Protein AF-A0A9W9ZC26-F1 (afdb_monomer_lite)

pLDDT: mean 75.18, std 16.67, range [36.97, 91.25]

Organism: NCBI:txid174260

Radius of gyration: 17.82 Å; chains: 1; bounding box: 32×26×67 Å

Secondary structure (DSSP, 8-state):
-HHHHHHHHS---SHHHHHHHHHHHHHTT--HHHHHHHHHHHTTTS-HHHHHHHHHHHHHHHHHTTTTTTT-EEEETTTTEEEETTS-BTTS-TTSTTS--------

Structure (mmCIF, N/CA/C/O backbone):
data_AF-A0A9W9ZC26-F1
#
_entry.id   AF-A0A9W9ZC26-F1
#
loop_
_atom_site.group_PDB
_atom_site.id
_atom_site.type_symbol
_atom_site.label_atom_id
_atom_site.label_alt_id
_atom_site.label_comp_id
_atom_site.label_asym_id
_atom_site.label_entity_id
_atom_site.label_seq_id
_atom_site.pdbx_PDB_ins_code
_atom_site.Cartn_x
_atom_site.Cartn_y
_atom_site.Cartn_z
_atom_site.occupancy
_atom_site.B_iso_or_equiv
_atom_site.auth_seq_id
_atom_site.auth_comp_id
_atom_site.auth_asym_id
_atom_site.auth_atom_id
_atom_site.pdbx_PDB_model_num
ATOM 1 N N . MET A 1 1 ? -14.378 14.178 -3.853 1.00 44.00 1 MET A N 1
ATOM 2 C CA . MET A 1 1 ? -14.787 12.807 -4.236 1.00 44.00 1 MET A CA 1
ATOM 3 C C . MET A 1 1 ? -14.163 12.474 -5.586 1.00 44.00 1 MET A C 1
ATOM 5 O O . MET A 1 1 ? -13.442 11.491 -5.645 1.00 44.00 1 MET A O 1
ATOM 9 N N . GLU A 1 2 ? -14.293 13.348 -6.594 1.00 47.47 2 GLU A N 1
ATOM 10 C CA . GLU A 1 2 ? -13.517 13.345 -7.855 1.00 47.47 2 GLU A CA 1
ATOM 11 C C . GLU A 1 2 ? -12.013 13.060 -7.706 1.00 47.47 2 GLU A C 1
ATOM 13 O O . GLU A 1 2 ? -11.483 12.203 -8.410 1.00 47.47 2 GLU A O 1
ATOM 18 N N . ASP A 1 3 ? -11.325 13.711 -6.762 1.00 50.84 3 ASP A N 1
ATOM 19 C CA . ASP A 1 3 ? -9.868 13.551 -6.599 1.00 50.84 3 ASP A CA 1
ATOM 20 C C . ASP A 1 3 ? -9.454 12.127 -6.201 1.00 50.84 3 ASP A C 1
ATOM 22 O O . ASP A 1 3 ? -8.378 11.656 -6.570 1.00 50.84 3 ASP A O 1
ATOM 26 N N . MET A 1 4 ? -10.326 11.411 -5.482 1.00 50.75 4 MET A N 1
ATOM 27 C CA . MET A 1 4 ? -10.096 10.013 -5.121 1.00 50.75 4 MET A CA 1
ATOM 28 C C . MET A 1 4 ? -10.234 9.103 -6.334 1.00 50.75 4 MET A C 1
ATOM 30 O O . MET A 1 4 ? -9.339 8.308 -6.598 1.00 50.75 4 MET A O 1
ATOM 34 N N . TRP A 1 5 ? -11.308 9.254 -7.111 1.00 45.59 5 TRP A N 1
ATOM 35 C CA . TRP A 1 5 ? -11.507 8.488 -8.344 1.00 45.59 5 TRP A CA 1
ATOM 36 C C . TRP A 1 5 ? -10.350 8.689 -9.338 1.00 45.59 5 TRP A C 1
ATOM 38 O O . TRP A 1 5 ? -9.899 7.738 -9.976 1.00 45.59 5 TRP A O 1
ATOM 48 N N . MET A 1 6 ? -9.798 9.904 -9.401 1.00 46.31 6 MET A N 1
ATOM 49 C CA . MET A 1 6 ? -8.654 10.254 -10.251 1.00 46.31 6 MET A CA 1
ATOM 50 C C . MET A 1 6 ? -7.330 9.591 -9.831 1.00 46.31 6 MET A C 1
ATOM 52 O O . MET A 1 6 ? -6.521 9.259 -10.702 1.00 46.31 6 MET A O 1
ATOM 56 N N . LEU A 1 7 ? -7.108 9.367 -8.530 1.00 50.03 7 LEU A N 1
ATOM 57 C CA . LEU A 1 7 ? -5.947 8.626 -8.012 1.00 50.03 7 LEU A CA 1
ATOM 58 C C . LEU A 1 7 ? -5.983 7.141 -8.403 1.00 50.03 7 LEU A C 1
ATOM 60 O O . LEU A 1 7 ? -4.928 6.546 -8.599 1.00 50.03 7 LEU A O 1
ATOM 64 N N . PHE A 1 8 ? -7.178 6.556 -8.542 1.00 49.94 8 PHE A N 1
ATOM 65 C CA . PHE A 1 8 ? -7.354 5.129 -8.842 1.00 49.94 8 PHE A CA 1
ATOM 66 C C . PHE A 1 8 ? -7.379 4.803 -10.339 1.00 49.94 8 PHE A C 1
ATOM 68 O O . PHE A 1 8 ? -7.030 3.688 -10.724 1.00 49.94 8 PHE A O 1
ATOM 75 N N . TRP A 1 9 ? -7.766 5.756 -11.193 1.00 50.38 9 TRP A N 1
ATOM 76 C CA . TRP A 1 9 ? -7.782 5.553 -12.647 1.00 50.38 9 TRP A CA 1
ATOM 77 C C . TRP A 1 9 ? -6.425 5.821 -13.310 1.00 50.38 9 TRP A C 1
ATOM 79 O O . TRP A 1 9 ? -6.117 5.290 -14.379 1.00 50.38 9 TRP A O 1
ATOM 89 N N . LYS A 1 10 ? -5.577 6.638 -12.677 1.00 54.75 10 LYS A N 1
ATOM 90 C CA . LYS A 1 10 ? -4.192 6.807 -13.112 1.00 54.75 10 LYS A CA 1
ATOM 91 C C . LYS A 1 10 ? -3.362 5.639 -12.594 1.00 54.75 10 LYS A C 1
ATOM 93 O O . LYS A 1 10 ? -3.335 5.368 -11.399 1.00 54.75 10 LYS A O 1
ATOM 98 N N . LYS A 1 11 ? -2.635 4.973 -13.500 1.00 56.53 11 LYS A N 1
ATOM 99 C CA . LYS A 1 11 ? -1.573 4.024 -13.131 1.00 56.53 11 LYS A CA 1
ATOM 100 C C . LYS A 1 11 ? -0.712 4.683 -12.048 1.00 56.53 11 LYS A C 1
ATOM 102 O O . LYS A 1 11 ? -0.285 5.810 -12.294 1.00 56.53 11 LYS A O 1
ATOM 107 N N . PRO A 1 12 ? -0.425 4.033 -10.906 1.00 60.28 12 PRO A N 1
ATOM 108 C CA . PRO A 1 12 ? 0.466 4.619 -9.916 1.00 60.28 12 PRO A CA 1
ATOM 109 C C . PRO A 1 12 ? 1.807 4.916 -10.600 1.00 60.28 12 PRO A C 1
ATOM 111 O O . PRO A 1 12 ? 2.488 4.016 -11.117 1.00 60.28 12 PRO A O 1
ATOM 114 N N . ILE A 1 13 ? 2.109 6.210 -10.737 1.00 63.38 13 ILE A N 1
ATOM 115 C CA . ILE A 1 13 ? 3.265 6.708 -11.494 1.00 63.38 13 ILE A CA 1
ATOM 116 C C . ILE A 1 13 ? 4.480 6.738 -10.567 1.00 63.38 13 ILE A C 1
ATOM 118 O O . ILE A 1 13 ? 5.572 6.370 -11.001 1.00 63.38 13 ILE A O 1
ATOM 122 N N . SER A 1 14 ? 4.273 7.065 -9.285 1.00 73.06 14 SER A N 1
ATOM 123 C CA . SER A 1 14 ? 5.321 7.088 -8.267 1.00 73.06 14 SER A CA 1
ATOM 124 C C . SER A 1 14 ? 5.291 5.883 -7.319 1.00 73.06 14 SER A C 1
ATOM 126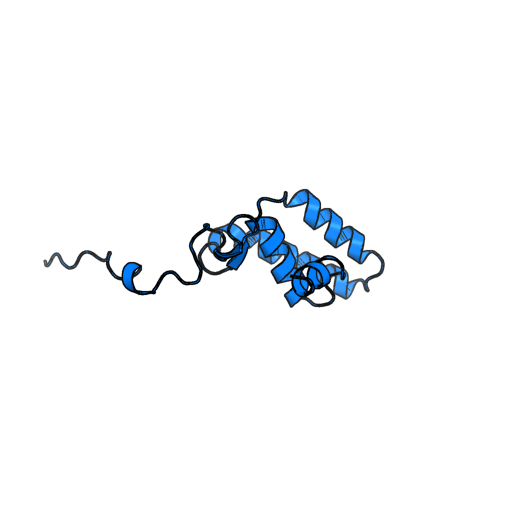 O O . SER A 1 14 ? 4.287 5.183 -7.151 1.00 73.06 14 SER A O 1
ATOM 128 N N . ASP A 1 15 ? 6.424 5.676 -6.658 1.00 72.75 15 ASP A N 1
ATOM 129 C CA . ASP A 1 15 ? 6.626 4.692 -5.595 1.00 72.75 15 ASP A CA 1
ATOM 130 C C . ASP A 1 15 ? 5.681 4.934 -4.406 1.00 72.75 15 ASP A C 1
ATOM 132 O O . ASP A 1 15 ? 5.099 4.004 -3.850 1.00 72.75 15 ASP A O 1
ATOM 136 N N . ASN A 1 16 ? 5.457 6.206 -4.059 1.00 81.38 16 ASN A N 1
ATOM 137 C CA . ASN A 1 16 ? 4.543 6.597 -2.989 1.00 81.38 16 ASN A CA 1
ATOM 138 C C . ASN A 1 16 ? 3.084 6.263 -3.335 1.00 81.38 16 ASN A C 1
ATOM 140 O O . ASN A 1 16 ? 2.343 5.785 -2.477 1.00 81.38 16 ASN A O 1
ATOM 144 N N . ASP A 1 17 ? 2.687 6.467 -4.594 1.00 80.12 17 ASP A N 1
ATOM 145 C CA . ASP A 1 17 ? 1.340 6.128 -5.062 1.00 80.12 17 ASP A CA 1
ATOM 146 C C . ASP A 1 17 ? 1.129 4.616 -5.079 1.00 80.12 17 ASP A C 1
ATOM 148 O O . ASP A 1 17 ? 0.069 4.137 -4.684 1.00 80.12 17 ASP A O 1
ATOM 152 N N . THR A 1 18 ? 2.156 3.858 -5.477 1.00 79.62 18 THR A N 1
ATOM 153 C CA . THR A 1 18 ? 2.134 2.389 -5.430 1.00 79.62 18 THR A CA 1
ATOM 154 C C . THR A 1 18 ? 1.939 1.915 -3.993 1.00 79.62 18 THR A C 1
ATOM 156 O O . THR A 1 18 ? 1.047 1.115 -3.725 1.00 79.62 18 THR A O 1
ATOM 159 N N . PHE A 1 19 ? 2.702 2.472 -3.051 1.00 83.94 19 PHE A N 1
ATOM 160 C CA . PHE A 1 19 ? 2.586 2.146 -1.633 1.00 83.94 19 PHE A CA 1
ATOM 161 C C . PHE A 1 19 ? 1.185 2.450 -1.073 1.00 83.94 19 PHE A C 1
ATOM 163 O O . PHE A 1 19 ? 0.549 1.580 -0.480 1.00 83.94 19 PHE A O 1
ATOM 170 N N . LYS A 1 20 ? 0.658 3.658 -1.318 1.00 86.81 20 LYS A N 1
ATOM 171 C CA . LYS A 1 20 ? -0.695 4.061 -0.892 1.00 86.81 20 LYS A CA 1
ATOM 172 C C . LYS A 1 20 ? -1.788 3.183 -1.497 1.00 86.81 20 LYS A C 1
ATOM 174 O O . LYS A 1 20 ? -2.719 2.802 -0.793 1.00 86.81 20 LYS A O 1
ATOM 179 N N . PHE A 1 21 ? -1.681 2.865 -2.786 1.00 84.88 21 PHE A N 1
ATOM 180 C CA . PHE A 1 21 ? -2.646 2.022 -3.483 1.00 84.88 21 PHE A CA 1
ATOM 181 C C . PHE A 1 21 ? -2.675 0.609 -2.897 1.00 84.88 21 PHE A C 1
ATOM 183 O O . PHE A 1 21 ? -3.748 0.091 -2.601 1.00 84.88 21 PHE A O 1
ATOM 190 N N . VAL A 1 22 ? -1.508 0.008 -2.660 1.00 87.12 22 VAL A N 1
ATOM 191 C CA . VAL A 1 22 ? -1.418 -1.330 -2.063 1.00 87.12 22 VAL A CA 1
ATOM 192 C C . VAL A 1 22 ? -2.042 -1.351 -0.664 1.00 87.12 22 VAL A C 1
ATOM 194 O O . VAL A 1 22 ? -2.851 -2.232 -0.379 1.00 87.12 22 VAL A O 1
ATOM 197 N N . LEU A 1 23 ? -1.747 -0.359 0.186 1.00 89.19 23 LEU A N 1
ATOM 198 C CA . LEU A 1 23 ? -2.373 -0.245 1.510 1.00 89.19 23 LEU A CA 1
ATOM 199 C C . LEU A 1 23 ? -3.893 -0.076 1.432 1.00 89.19 23 LEU A C 1
ATOM 201 O O . LEU A 1 23 ? -4.618 -0.680 2.217 1.00 89.19 23 LEU A O 1
ATOM 205 N N . PHE A 1 24 ? -4.379 0.726 0.484 1.00 88.88 24 PHE A N 1
ATOM 206 C CA . PHE A 1 24 ? -5.808 0.910 0.256 1.00 88.88 24 PHE A CA 1
ATOM 207 C C . PHE A 1 24 ? -6.506 -0.401 -0.105 1.00 88.88 24 PHE A C 1
ATOM 209 O O . PHE A 1 24 ? -7.536 -0.729 0.480 1.00 88.88 24 PHE A O 1
ATOM 216 N N . VAL A 1 25 ? -5.942 -1.156 -1.042 1.00 89.31 25 VAL A N 1
ATOM 217 C CA . VAL A 1 25 ? -6.514 -2.425 -1.494 1.00 89.31 25 VAL A CA 1
ATOM 218 C C . VAL A 1 25 ? -6.505 -3.452 -0.356 1.00 89.31 25 VAL A C 1
ATOM 220 O O . VAL A 1 25 ? -7.536 -4.061 -0.080 1.00 89.31 25 VAL A O 1
ATOM 223 N N . LEU A 1 26 ? -5.384 -3.589 0.359 1.00 89.44 26 LEU A N 1
ATOM 224 C CA . LEU A 1 26 ? -5.268 -4.498 1.504 1.00 89.44 26 LEU A CA 1
ATOM 225 C C . LEU A 1 26 ? -6.249 -4.149 2.628 1.00 89.44 26 LEU A C 1
ATOM 227 O O . LEU A 1 26 ? -6.974 -5.018 3.105 1.00 89.44 26 LEU A O 1
ATOM 231 N N . GLY A 1 27 ? -6.300 -2.879 3.029 1.00 89.62 27 GLY A N 1
ATOM 232 C CA . GLY A 1 27 ? -7.160 -2.433 4.122 1.00 89.62 27 GLY A CA 1
ATOM 233 C C . GLY A 1 27 ? -8.655 -2.536 3.809 1.00 89.62 27 GLY A C 1
ATOM 234 O O . GLY A 1 27 ? -9.455 -2.763 4.710 1.00 89.62 27 GLY A O 1
ATOM 235 N N . ASN A 1 28 ? -9.047 -2.435 2.535 1.00 89.94 28 ASN A N 1
ATOM 236 C CA . ASN A 1 28 ? -10.426 -2.671 2.091 1.00 89.94 28 ASN A CA 1
ATOM 237 C C . ASN A 1 28 ? -10.671 -4.141 1.689 1.00 89.94 28 ASN A C 1
ATOM 239 O O . ASN A 1 28 ? -11.530 -4.417 0.852 1.00 89.94 28 ASN A O 1
ATOM 243 N N . TRP A 1 29 ? -9.915 -5.083 2.268 1.00 87.19 29 TRP A N 1
ATOM 244 C CA . TRP A 1 29 ? -10.115 -6.535 2.146 1.00 87.19 29 TRP A CA 1
ATOM 245 C C . TRP A 1 29 ? -10.073 -7.087 0.717 1.00 87.19 29 TRP A C 1
ATOM 247 O O . TRP A 1 29 ? -10.610 -8.159 0.430 1.00 87.19 29 TRP A O 1
ATOM 257 N N . CYS A 1 30 ? -9.416 -6.387 -0.203 1.00 87.00 30 CYS A N 1
ATOM 258 C CA . CYS A 1 30 ? -9.233 -6.894 -1.553 1.00 87.00 30 CYS A CA 1
ATOM 259 C C . CYS A 1 30 ? -8.088 -7.917 -1.585 1.00 87.00 30 CYS A C 1
ATOM 261 O O . CYS A 1 30 ? -7.052 -7.749 -0.941 1.00 87.00 30 CYS A O 1
ATOM 263 N N . SER A 1 31 ? -8.268 -8.985 -2.368 1.00 84.62 31 SER A N 1
ATOM 264 C CA . SER A 1 31 ? -7.314 -10.098 -2.421 1.00 84.62 31 SER A CA 1
ATOM 265 C C . SER A 1 31 ? -5.915 -9.636 -2.852 1.00 84.62 31 SER A C 1
ATOM 267 O O . SER A 1 31 ? -5.780 -9.070 -3.947 1.00 84.62 31 SER A O 1
ATOM 269 N N . PRO A 1 32 ? -4.862 -9.953 -2.069 1.00 83.19 32 PRO A N 1
ATOM 270 C CA . PRO A 1 32 ? -3.495 -9.613 -2.428 1.00 83.19 32 PRO A CA 1
ATOM 271 C C . PRO A 1 32 ? -3.078 -10.128 -3.802 1.00 83.19 32 PRO A C 1
ATOM 273 O O . PRO A 1 32 ? -2.528 -9.396 -4.621 1.00 83.19 32 PRO A O 1
ATOM 276 N N . ALA A 1 33 ? -3.441 -11.373 -4.102 1.00 84.00 33 ALA A N 1
ATOM 277 C CA . ALA A 1 33 ? -3.100 -12.017 -5.362 1.00 84.00 33 ALA A CA 1
ATOM 278 C C . ALA A 1 33 ? -3.654 -11.268 -6.588 1.00 84.00 33 ALA A C 1
ATOM 280 O O . ALA A 1 33 ? -2.983 -11.182 -7.619 1.00 84.00 33 ALA A O 1
ATOM 281 N N . LEU A 1 34 ? -4.864 -10.704 -6.482 1.00 78.50 34 LEU A N 1
ATOM 282 C CA . LEU A 1 34 ? -5.512 -10.007 -7.594 1.00 78.50 34 LEU A CA 1
ATOM 283 C C . LEU A 1 34 ? -4.812 -8.686 -7.918 1.00 78.50 34 LEU A C 1
ATOM 285 O O . LEU A 1 34 ? -4.528 -8.416 -9.088 1.00 78.50 34 LEU A O 1
ATOM 289 N N . PHE A 1 35 ? -4.492 -7.877 -6.906 1.00 80.38 35 PHE A N 1
ATOM 290 C CA . PHE A 1 35 ? -3.871 -6.580 -7.167 1.00 80.38 35 PHE A CA 1
ATOM 291 C C . PHE A 1 35 ? -2.396 -6.710 -7.529 1.00 80.38 35 PHE A C 1
ATOM 293 O O . PHE A 1 35 ? -1.937 -5.968 -8.390 1.00 80.38 35 PHE A O 1
ATOM 300 N N . VAL A 1 36 ? -1.658 -7.659 -6.939 1.00 82.75 36 VAL A N 1
ATOM 301 C CA . VAL A 1 36 ? -0.255 -7.903 -7.310 1.00 82.75 36 VAL A CA 1
ATOM 302 C C . VAL A 1 36 ? -0.180 -8.230 -8.795 1.00 82.75 36 VAL A C 1
ATOM 304 O O . VAL A 1 36 ? 0.566 -7.593 -9.536 1.00 82.75 36 VAL A O 1
ATOM 307 N N . ARG A 1 37 ? -1.034 -9.148 -9.264 1.00 83.25 37 ARG A N 1
ATOM 308 C CA . ARG A 1 37 ? -1.117 -9.504 -10.682 1.00 83.25 37 ARG A CA 1
ATOM 309 C C . ARG A 1 37 ? -1.481 -8.304 -11.555 1.00 83.25 37 ARG A C 1
ATOM 311 O O . ARG A 1 37 ? -0.865 -8.113 -12.600 1.00 83.25 37 ARG A O 1
ATOM 318 N N . TRP A 1 38 ? -2.441 -7.481 -11.135 1.00 79.38 38 TRP A N 1
ATOM 319 C CA . TRP A 1 38 ? -2.820 -6.271 -11.870 1.00 79.38 38 TRP A CA 1
ATOM 320 C C . TRP A 1 38 ? -1.678 -5.249 -11.952 1.00 79.38 38 TRP A C 1
ATOM 322 O O . TRP A 1 38 ? -1.386 -4.744 -13.036 1.00 79.38 38 TRP A O 1
ATOM 332 N N . ILE A 1 39 ? -0.978 -4.986 -10.843 1.00 78.50 39 ILE A N 1
ATOM 333 C CA . ILE A 1 39 ? 0.152 -4.054 -10.812 1.00 78.50 39 ILE A CA 1
ATOM 334 C C . ILE A 1 39 ? 1.284 -4.562 -11.712 1.00 78.50 39 ILE A C 1
ATOM 336 O O . ILE A 1 39 ? 1.799 -3.782 -12.513 1.00 78.50 39 ILE A O 1
ATOM 340 N N . MET A 1 40 ? 1.623 -5.851 -11.645 1.00 79.94 40 MET A N 1
ATOM 341 C CA . MET A 1 40 ? 2.636 -6.466 -12.511 1.00 79.94 40 MET A CA 1
ATOM 342 C C . MET A 1 40 ? 2.270 -6.343 -13.994 1.00 79.94 40 MET A C 1
ATOM 344 O O . MET A 1 40 ? 3.081 -5.893 -14.800 1.00 79.94 40 MET A O 1
ATOM 348 N N . LEU A 1 41 ? 1.018 -6.647 -14.359 1.00 81.06 41 LEU A N 1
ATOM 349 C CA . LEU A 1 41 ? 0.530 -6.498 -15.734 1.00 81.06 41 LEU A CA 1
ATOM 350 C C . LEU A 1 41 ? 0.553 -5.037 -16.201 1.00 81.06 41 LEU A C 1
ATOM 352 O O . LEU A 1 41 ? 0.950 -4.749 -17.328 1.00 81.06 41 LEU A O 1
ATOM 356 N N . SER A 1 42 ? 0.195 -4.090 -15.330 1.00 74.81 42 SER A N 1
ATOM 357 C CA . SER A 1 42 ? 0.225 -2.658 -15.654 1.00 74.81 42 SER A CA 1
ATOM 358 C C . SER A 1 42 ? 1.640 -2.153 -15.967 1.00 74.81 42 SER A C 1
ATOM 360 O O . SER A 1 42 ? 1.807 -1.118 -16.619 1.00 74.81 42 SER A O 1
ATOM 362 N N . GLN A 1 43 ? 2.672 -2.866 -15.509 1.00 76.44 43 GLN A N 1
ATOM 363 C CA . GLN A 1 43 ? 4.082 -2.524 -15.678 1.00 76.44 43 GLN A CA 1
ATOM 364 C C . GLN A 1 43 ? 4.729 -3.154 -16.906 1.00 76.44 43 GLN A C 1
ATOM 366 O O . GLN A 1 43 ? 5.910 -2.919 -17.125 1.00 76.44 43 GLN A O 1
ATOM 371 N N . PHE A 1 44 ? 3.968 -3.851 -17.751 1.00 75.25 44 PHE A N 1
ATOM 372 C CA . PHE A 1 44 ? 4.486 -4.480 -18.967 1.00 75.25 44 PHE A CA 1
ATOM 373 C C . PHE A 1 44 ? 5.292 -3.523 -19.868 1.00 75.25 44 PHE A C 1
ATOM 375 O O . PHE A 1 44 ? 6.299 -3.911 -20.445 1.00 75.25 44 PHE A O 1
ATOM 382 N N . TRP A 1 45 ? 4.885 -2.251 -19.936 1.00 77.12 45 TRP A N 1
ATOM 383 C CA . TRP A 1 45 ? 5.568 -1.202 -20.710 1.00 77.12 45 TRP A CA 1
ATOM 384 C C . TRP A 1 45 ? 6.555 -0.349 -19.894 1.00 77.12 45 TRP A C 1
ATOM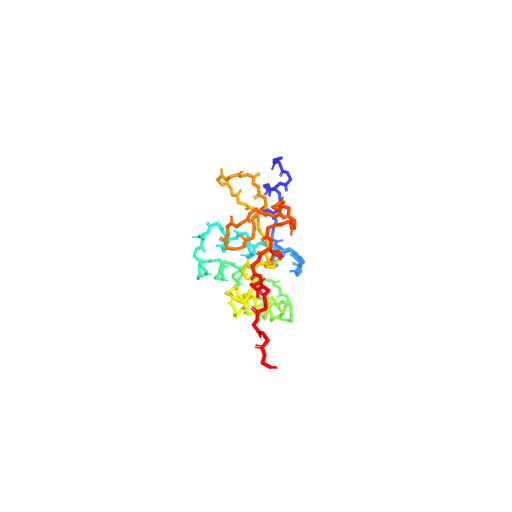 386 O O . TRP A 1 45 ? 7.030 0.676 -20.377 1.00 77.12 45 TRP A O 1
ATOM 396 N N . ALA A 1 46 ? 6.811 -0.691 -18.630 1.00 79.56 46 ALA A N 1
ATOM 397 C CA . ALA A 1 46 ? 7.785 0.021 -17.808 1.00 79.56 46 ALA A CA 1
ATOM 398 C C . ALA A 1 46 ? 9.213 -0.441 -18.133 1.00 79.56 46 ALA A C 1
ATOM 400 O O . ALA A 1 46 ? 9.432 -1.573 -18.560 1.00 79.56 46 ALA A O 1
ATOM 401 N N . ALA A 1 47 ? 10.202 0.420 -17.883 1.00 84.06 47 ALA A N 1
ATOM 402 C CA . ALA A 1 47 ? 11.598 0.005 -17.938 1.00 84.06 47 ALA A CA 1
ATOM 403 C C . ALA A 1 47 ? 11.858 -1.119 -16.909 1.00 84.06 47 ALA A C 1
ATOM 405 O O . ALA A 1 47 ? 11.309 -1.048 -15.802 1.00 84.06 47 ALA A O 1
ATOM 406 N N . PRO A 1 48 ? 12.725 -2.109 -17.206 1.00 83.62 48 PRO A N 1
ATOM 407 C CA . PRO A 1 48 ? 12.972 -3.249 -16.317 1.00 83.62 48 PRO A CA 1
ATOM 408 C C . PRO A 1 48 ? 13.321 -2.848 -14.876 1.00 83.62 48 PRO A C 1
ATOM 410 O O . PRO A 1 48 ? 12.735 -3.366 -13.930 1.00 83.62 48 PRO A O 1
ATOM 413 N N . ALA A 1 49 ? 14.180 -1.839 -14.703 1.00 84.88 49 ALA A N 1
ATOM 414 C CA . ALA A 1 49 ? 14.566 -1.333 -13.383 1.00 84.88 49 ALA A CA 1
ATOM 415 C C . ALA A 1 49 ? 13.389 -0.728 -12.591 1.00 84.88 49 ALA A C 1
ATOM 417 O O . ALA A 1 49 ? 13.358 -0.783 -11.364 1.00 84.88 49 ALA A O 1
ATOM 418 N N . THR A 1 50 ? 12.406 -0.134 -13.274 1.00 81.31 50 THR A N 1
ATOM 419 C CA . THR A 1 50 ? 11.189 0.382 -12.632 1.00 81.31 50 THR A CA 1
ATOM 420 C C . THR A 1 50 ? 10.277 -0.761 -12.201 1.00 81.31 50 THR A C 1
ATOM 422 O O . THR A 1 50 ? 9.702 -0.699 -11.115 1.00 81.31 50 THR A O 1
ATOM 425 N N . ALA A 1 51 ? 10.155 -1.801 -13.030 1.00 81.88 51 ALA A N 1
ATOM 426 C CA . ALA A 1 51 ? 9.344 -2.969 -12.712 1.00 81.88 51 ALA A CA 1
ATOM 427 C C . ALA A 1 51 ? 9.897 -3.754 -11.512 1.00 81.88 51 ALA A C 1
ATOM 429 O O . ALA A 1 51 ? 9.156 -4.124 -10.598 1.00 81.88 51 ALA A O 1
ATOM 430 N N . GLU A 1 52 ? 11.217 -3.931 -11.465 1.00 84.88 52 GLU A N 1
ATOM 431 C CA . GLU A 1 52 ? 11.903 -4.578 -10.347 1.00 84.88 52 GLU A CA 1
ATOM 432 C C . GLU A 1 52 ? 11.707 -3.807 -9.035 1.00 84.88 52 GLU A C 1
ATOM 434 O O . GLU A 1 52 ? 11.267 -4.381 -8.040 1.00 84.88 52 GLU A O 1
ATOM 439 N N . LYS A 1 53 ? 11.935 -2.487 -9.035 1.00 84.12 53 LYS A N 1
ATOM 440 C CA . LYS A 1 53 ? 11.725 -1.652 -7.839 1.00 84.12 53 LYS A CA 1
ATOM 441 C C . LYS A 1 53 ? 10.304 -1.756 -7.293 1.00 84.12 53 LYS A C 1
ATOM 443 O O . LYS A 1 53 ? 10.109 -1.868 -6.086 1.00 84.12 53 LYS A O 1
ATOM 448 N N . ARG A 1 54 ? 9.301 -1.736 -8.171 1.00 81.75 54 ARG A N 1
ATOM 449 C CA . ARG A 1 54 ? 7.896 -1.842 -7.759 1.00 81.75 54 ARG A CA 1
ATOM 450 C C . ARG A 1 54 ? 7.552 -3.238 -7.243 1.00 81.75 54 ARG A C 1
ATOM 452 O O . ARG A 1 54 ? 6.767 -3.349 -6.308 1.00 81.75 54 ARG A O 1
ATOM 459 N N . THR A 1 55 ? 8.163 -4.280 -7.802 1.00 85.31 55 THR A N 1
ATOM 460 C CA . THR A 1 55 ? 8.070 -5.648 -7.268 1.00 85.31 55 THR A CA 1
ATOM 461 C C . THR A 1 55 ? 8.605 -5.705 -5.841 1.00 85.31 55 THR A C 1
ATOM 463 O O . THR A 1 55 ? 7.888 -6.112 -4.934 1.00 85.31 55 THR A O 1
ATOM 466 N N . GLN A 1 56 ? 9.808 -5.172 -5.615 1.00 87.44 56 GLN A N 1
ATOM 467 C CA . GLN A 1 56 ? 10.420 -5.112 -4.285 1.00 87.44 56 GLN A CA 1
ATOM 468 C C . GLN A 1 56 ? 9.577 -4.304 -3.289 1.00 87.44 56 GLN A C 1
ATOM 470 O O . GLN A 1 56 ? 9.491 -4.660 -2.117 1.00 87.44 56 GLN A O 1
ATOM 475 N N . GLN A 1 57 ? 8.922 -3.229 -3.738 1.00 85.88 57 GLN A N 1
ATOM 476 C CA . GLN A 1 57 ? 8.006 -2.453 -2.896 1.00 85.88 57 GLN A CA 1
ATOM 477 C C . GLN A 1 57 ? 6.771 -3.250 -2.489 1.00 85.88 57 GLN A C 1
ATOM 479 O O . GLN A 1 57 ? 6.379 -3.208 -1.326 1.00 85.88 57 GLN A O 1
ATOM 484 N N . ILE A 1 58 ? 6.167 -3.980 -3.426 1.00 86.44 58 ILE A N 1
ATOM 485 C CA . ILE A 1 58 ? 5.034 -4.861 -3.138 1.00 86.44 58 ILE A CA 1
ATOM 486 C C . ILE A 1 58 ? 5.4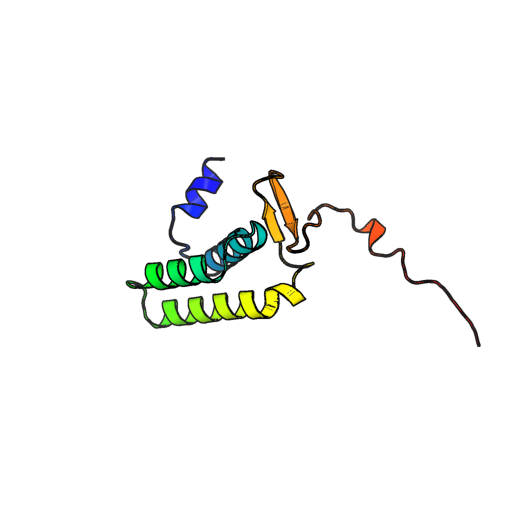52 -5.934 -2.132 1.00 86.44 58 ILE A C 1
ATOM 488 O O . ILE A 1 58 ? 4.774 -6.106 -1.120 1.00 86.44 58 ILE A O 1
ATOM 492 N N . ASP A 1 59 ? 6.589 -6.592 -2.365 1.00 88.69 59 ASP A N 1
ATOM 493 C CA . ASP A 1 59 ? 7.120 -7.611 -1.461 1.00 88.69 59 ASP A CA 1
ATOM 494 C C . ASP A 1 59 ? 7.400 -7.035 -0.071 1.00 88.69 59 ASP A C 1
ATOM 496 O O . ASP A 1 59 ? 7.053 -7.645 0.940 1.00 88.69 59 ASP A O 1
ATOM 500 N N . PHE A 1 60 ? 7.975 -5.832 0.007 1.00 89.25 60 PHE A N 1
ATOM 501 C CA . PHE A 1 60 ? 8.197 -5.146 1.275 1.00 89.25 60 PHE A CA 1
ATOM 502 C C . PHE A 1 60 ? 6.884 -4.908 2.028 1.00 89.25 60 PHE A C 1
ATOM 504 O O . PHE A 1 60 ? 6.819 -5.165 3.229 1.00 89.25 60 PHE A O 1
ATOM 511 N N . ILE A 1 61 ? 5.833 -4.445 1.346 1.00 88.31 61 ILE A N 1
ATOM 512 C CA . ILE A 1 61 ? 4.539 -4.180 1.983 1.00 88.31 61 ILE A CA 1
ATOM 513 C C . ILE A 1 61 ? 3.907 -5.479 2.479 1.00 88.31 61 ILE A C 1
ATOM 515 O O . ILE A 1 61 ? 3.524 -5.551 3.643 1.00 88.31 61 ILE A O 1
ATOM 519 N N . ILE A 1 62 ? 3.836 -6.507 1.631 1.00 87.62 62 ILE A N 1
ATOM 520 C CA . ILE A 1 62 ? 3.200 -7.787 1.972 1.00 87.62 62 ILE A CA 1
ATOM 521 C C . ILE A 1 62 ? 3.912 -8.447 3.155 1.00 87.62 62 ILE A C 1
ATOM 523 O O . ILE A 1 62 ? 3.256 -8.853 4.108 1.00 87.62 62 ILE A O 1
ATOM 527 N N . ASN A 1 63 ? 5.246 -8.481 3.150 1.00 90.56 63 ASN A N 1
ATOM 528 C CA . ASN A 1 63 ? 6.019 -9.120 4.219 1.00 90.56 63 ASN A CA 1
ATOM 529 C C . ASN A 1 63 ? 5.998 -8.353 5.551 1.00 90.56 63 ASN A C 1
ATOM 531 O O . ASN A 1 63 ? 6.402 -8.894 6.576 1.00 90.56 63 ASN A O 1
ATOM 535 N N . ASN A 1 64 ? 5.561 -7.091 5.555 1.00 90.38 64 ASN A N 1
ATOM 536 C CA . ASN A 1 64 ? 5.518 -6.259 6.759 1.00 90.38 64 ASN A CA 1
ATOM 537 C C . ASN A 1 64 ? 4.094 -5.867 7.173 1.00 90.38 64 ASN A C 1
ATOM 539 O O . ASN A 1 64 ? 3.938 -5.168 8.172 1.00 90.38 64 ASN A O 1
ATOM 543 N N . VAL A 1 65 ? 3.059 -6.299 6.447 1.00 88.50 65 VAL A N 1
ATOM 544 C CA . VAL A 1 65 ? 1.678 -5.856 6.690 1.00 88.50 65 VAL A CA 1
ATOM 545 C C . VAL A 1 65 ? 1.239 -6.147 8.128 1.00 88.50 65 VAL A C 1
ATOM 547 O O . VAL A 1 65 ? 0.747 -5.247 8.806 1.00 88.50 65 VAL A O 1
ATOM 550 N N . ASP A 1 66 ? 1.545 -7.346 8.630 1.00 87.38 66 ASP A N 1
ATOM 551 C CA . ASP A 1 66 ? 1.166 -7.802 9.971 1.00 87.38 66 ASP A CA 1
ATOM 552 C C . ASP A 1 66 ? 1.943 -7.086 11.083 1.00 87.38 66 ASP A C 1
ATOM 554 O O . ASP A 1 66 ? 1.414 -6.820 12.161 1.00 87.38 66 ASP A O 1
ATOM 558 N N . THR A 1 67 ? 3.205 -6.725 10.829 1.00 89.69 67 THR A N 1
ATOM 559 C CA . THR A 1 67 ? 4.059 -6.049 11.822 1.00 89.69 67 THR A CA 1
ATOM 560 C C . THR A 1 67 ? 3.848 -4.537 11.847 1.00 89.69 67 THR A C 1
ATOM 562 O O . THR A 1 67 ? 4.272 -3.859 12.786 1.00 89.69 67 THR A O 1
ATOM 565 N N . LYS A 1 68 ? 3.195 -3.985 10.820 1.00 89.06 68 LYS A N 1
ATOM 566 C CA . LYS A 1 68 ? 2.949 -2.547 10.653 1.00 89.06 68 LYS A CA 1
ATOM 567 C C . LYS A 1 68 ? 1.480 -2.172 10.800 1.00 89.06 68 LYS A C 1
ATOM 569 O O . LYS A 1 68 ? 1.127 -1.027 10.508 1.00 89.06 68 LYS A O 1
ATOM 574 N N . THR A 1 69 ? 0.651 -3.078 11.315 1.00 86.81 69 THR A N 1
ATOM 575 C CA . THR A 1 69 ? -0.803 -2.902 11.424 1.00 86.81 69 THR A CA 1
ATOM 576 C C . THR A 1 69 ? -1.217 -1.608 12.130 1.00 86.81 69 THR A C 1
ATOM 578 O O . THR A 1 69 ? -2.128 -0.924 11.680 1.00 86.81 69 THR A O 1
ATOM 581 N N . HIS A 1 70 ? -0.483 -1.221 13.177 1.00 86.56 70 HIS A N 1
ATOM 582 C CA . HIS A 1 70 ? -0.727 -0.018 13.989 1.00 86.56 70 HIS A CA 1
ATOM 583 C C . HIS A 1 70 ? 0.016 1.245 13.516 1.00 86.56 70 HIS A C 1
ATOM 585 O O . HIS A 1 70 ? -0.020 2.275 14.188 1.00 86.56 70 HIS A O 1
ATOM 591 N N . THR A 1 71 ? 0.779 1.154 12.423 1.00 87.00 71 THR A N 1
ATOM 592 C CA . THR A 1 71 ? 1.619 2.250 11.901 1.00 87.00 71 THR A CA 1
ATOM 593 C C . THR A 1 71 ? 1.143 2.706 10.531 1.00 87.00 71 THR A C 1
ATOM 595 O O . THR A 1 71 ? 1.118 3.901 10.243 1.00 87.00 71 THR A O 1
ATOM 598 N N . TRP A 1 72 ? 0.788 1.756 9.670 1.00 91.25 72 TRP A N 1
ATOM 599 C CA . TRP A 1 72 ? 0.315 2.038 8.325 1.00 91.25 72 TRP A CA 1
ATOM 600 C C . TRP A 1 72 ? -1.187 2.257 8.319 1.00 91.25 72 TRP A C 1
ATOM 602 O O . TRP A 1 72 ? -1.933 1.564 9.008 1.00 91.25 72 TRP A O 1
ATOM 612 N N . PHE A 1 73 ? -1.612 3.239 7.531 1.00 90.50 73 PHE A N 1
ATOM 613 C CA . PHE A 1 73 ? -2.996 3.663 7.441 1.00 90.50 73 PHE A CA 1
ATOM 614 C C . PHE A 1 73 ? -3.472 3.677 5.993 1.00 90.50 73 PHE A C 1
ATOM 616 O O . PHE A 1 73 ? -2.700 3.879 5.055 1.00 90.50 73 PHE A O 1
ATOM 623 N N . TYR A 1 74 ? -4.770 3.477 5.826 1.00 90.62 74 TYR A N 1
ATOM 624 C CA . TYR A 1 74 ? -5.459 3.464 4.551 1.00 90.62 74 TYR A CA 1
ATOM 625 C C . TYR A 1 74 ? -6.796 4.197 4.679 1.00 90.62 74 TYR A C 1
ATOM 627 O O . TYR A 1 74 ? -7.309 4.419 5.777 1.00 90.62 74 TYR A O 1
ATOM 635 N N . TYR A 1 75 ? -7.369 4.601 3.548 1.00 89.25 75 TYR A N 1
ATOM 636 C CA . TYR A 1 75 ? -8.719 5.150 3.534 1.00 89.25 75 TYR A CA 1
ATOM 637 C C . TYR A 1 75 ? -9.740 4.020 3.405 1.00 89.25 75 TYR A C 1
ATOM 639 O O . TYR A 1 75 ? -9.746 3.305 2.402 1.00 89.25 75 TYR A O 1
ATOM 647 N N . ASN A 1 76 ? -10.596 3.865 4.411 1.00 90.38 76 ASN A N 1
ATOM 648 C CA . ASN A 1 76 ? -11.650 2.860 4.417 1.00 90.38 76 ASN A CA 1
ATOM 649 C C . ASN A 1 76 ? -12.903 3.392 3.704 1.00 90.38 76 ASN A C 1
ATOM 651 O O . ASN A 1 76 ? -13.383 4.486 4.017 1.00 90.38 76 ASN A O 1
ATOM 655 N N . LEU A 1 77 ? -13.422 2.618 2.748 1.00 89.06 77 LEU A N 1
ATOM 656 C CA . LEU A 1 77 ? -14.562 3.011 1.918 1.00 89.06 77 LEU A CA 1
ATOM 657 C C . LEU A 1 77 ? -15.893 2.995 2.675 1.00 89.06 77 LEU A C 1
ATOM 659 O O . LEU A 1 77 ? -16.700 3.909 2.494 1.00 89.06 77 LEU A O 1
ATOM 663 N N . ASP A 1 78 ? -16.103 2.011 3.548 1.00 88.44 78 ASP A N 1
ATOM 664 C CA . ASP A 1 78 ? -17.361 1.836 4.283 1.00 88.44 78 ASP A CA 1
ATOM 665 C C . ASP A 1 78 ? -17.572 2.958 5.301 1.00 88.44 78 ASP A C 1
ATOM 667 O O . ASP A 1 78 ? -18.639 3.564 5.407 1.00 88.44 78 ASP A O 1
ATOM 671 N N . HIS A 1 79 ? -16.511 3.281 6.033 1.00 84.31 79 HIS A N 1
ATOM 672 C CA . HIS A 1 79 ? -16.528 4.270 7.097 1.00 84.31 79 HIS A CA 1
ATOM 673 C C . HIS A 1 79 ? -16.122 5.675 6.645 1.00 84.31 79 HIS A C 1
ATOM 675 O O . HIS A 1 79 ? -16.225 6.615 7.436 1.00 84.31 79 HIS A O 1
ATOM 681 N N . LYS A 1 80 ? -15.631 5.825 5.407 1.00 87.44 80 LYS A N 1
ATOM 682 C CA . LYS A 1 80 ? -15.188 7.098 4.810 1.00 87.44 80 LYS A CA 1
ATOM 683 C C . LYS A 1 80 ? -14.156 7.855 5.662 1.00 87.44 80 LYS A C 1
ATOM 685 O O . LYS A 1 80 ? -14.173 9.086 5.729 1.00 87.44 80 LYS A O 1
ATOM 690 N N . LYS A 1 81 ? -13.250 7.124 6.321 1.00 89.81 81 LYS A N 1
ATOM 691 C CA . LYS A 1 81 ? -12.223 7.662 7.235 1.00 89.81 81 LYS A CA 1
ATOM 692 C C . LYS A 1 81 ? -10.879 6.955 7.071 1.00 89.81 81 LYS A C 1
ATOM 694 O O . LYS A 1 81 ? -10.815 5.838 6.561 1.00 89.81 81 LYS A O 1
ATOM 699 N N . LEU A 1 82 ? -9.812 7.606 7.538 1.00 88.38 82 LEU A N 1
ATOM 700 C CA . LEU A 1 82 ? -8.491 6.989 7.646 1.00 88.38 82 LEU A CA 1
ATOM 701 C C . LEU A 1 82 ? -8.456 6.030 8.838 1.00 88.38 82 LEU A C 1
ATOM 703 O O . LEU A 1 82 ? -8.727 6.428 9.976 1.00 88.38 82 LEU A O 1
ATOM 707 N N . LEU A 1 83 ? -8.115 4.779 8.555 1.00 90.50 83 LEU A N 1
ATOM 708 C CA . LEU A 1 83 ? -7.932 3.721 9.536 1.00 90.50 83 LEU A CA 1
ATOM 709 C C . LEU A 1 83 ? -6.510 3.184 9.450 1.00 90.50 83 LEU A C 1
ATOM 711 O O . LEU A 1 83 ? -5.926 3.123 8.370 1.00 90.50 83 LEU A O 1
ATOM 715 N N . PHE A 1 84 ? -5.973 2.767 10.585 1.00 91.06 84 PHE A N 1
ATOM 716 C CA . PHE A 1 84 ? -4.849 1.846 10.623 1.00 91.06 84 PHE A CA 1
ATOM 717 C C . PHE A 1 84 ? -5.270 0.486 10.045 1.00 91.06 84 PHE A C 1
ATOM 719 O O . PHE A 1 84 ? -6.461 0.178 9.963 1.00 91.06 84 PHE A O 1
ATOM 726 N N . LEU A 1 85 ? -4.309 -0.334 9.620 1.00 88.25 85 LEU A N 1
ATOM 727 C CA . LEU A 1 85 ? -4.588 -1.662 9.050 1.00 88.25 85 LEU A CA 1
ATOM 728 C C . LEU A 1 85 ? -5.258 -2.627 10.049 1.00 88.25 85 LEU A C 1
ATOM 730 O O . LEU A 1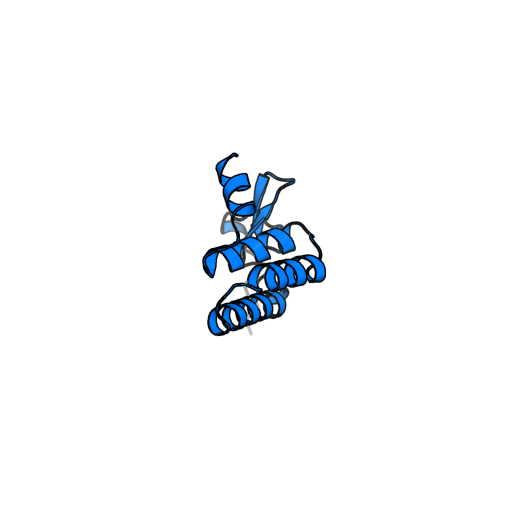 85 ? -5.899 -3.581 9.626 1.00 88.25 85 LEU A O 1
ATOM 734 N N . ASP A 1 86 ? -5.164 -2.366 11.353 1.00 88.69 86 ASP A N 1
ATOM 735 C CA . ASP A 1 86 ? -5.922 -3.065 12.405 1.00 88.69 86 ASP A CA 1
ATOM 736 C C . ASP A 1 86 ? -7.388 -2.589 12.549 1.00 88.69 86 ASP A C 1
ATOM 738 O O . ASP A 1 86 ? -8.131 -3.097 13.387 1.00 88.69 86 ASP A O 1
ATOM 742 N N . GLY A 1 87 ? -7.810 -1.596 11.760 1.00 85.19 87 GLY A N 1
ATOM 743 C CA . GLY A 1 87 ? -9.148 -1.006 11.794 1.00 85.19 87 GLY A CA 1
ATOM 744 C C . GLY A 1 87 ? -9.334 0.126 12.810 1.00 85.19 87 GLY A C 1
ATOM 745 O O . GLY A 1 87 ? -10.420 0.713 12.866 1.00 85.19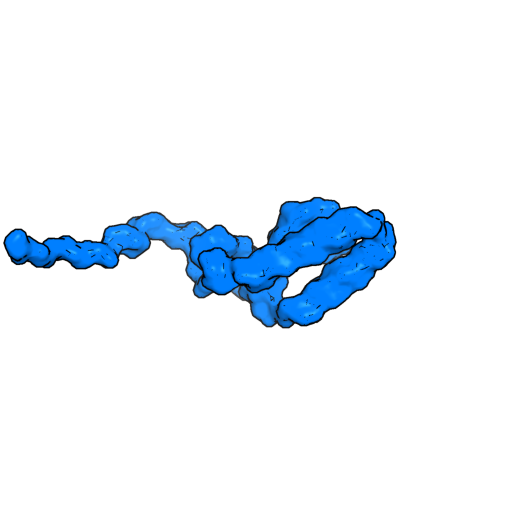 87 GLY A O 1
ATOM 746 N N . LEU A 1 88 ? -8.310 0.489 13.591 1.00 88.38 88 LEU A N 1
ATOM 747 C CA . LEU A 1 88 ? -8.405 1.592 14.546 1.00 88.38 88 LEU A CA 1
ATOM 748 C C . LEU A 1 88 ? -8.376 2.955 13.835 1.00 88.38 88 LEU A C 1
ATOM 750 O O . LEU A 1 88 ? -7.681 3.130 12.832 1.00 88.38 88 LEU A O 1
ATOM 754 N N . PRO A 1 89 ? -9.118 3.963 14.330 1.00 85.25 89 PRO A N 1
ATOM 755 C CA . PRO A 1 89 ? -9.106 5.286 13.726 1.00 85.25 89 PRO A CA 1
ATOM 756 C C . PRO A 1 89 ? -7.743 5.962 13.881 1.00 85.25 89 PRO A C 1
ATOM 758 O O . PRO A 1 89 ? -7.170 5.979 14.967 1.00 85.25 89 PRO A O 1
ATOM 761 N N . TRP A 1 90 ? -7.271 6.613 12.815 1.00 73.62 90 TRP A N 1
ATOM 762 C CA . TRP A 1 90 ? -6.049 7.429 12.852 1.00 73.62 90 TRP A CA 1
ATOM 763 C C . TRP A 1 90 ? -6.112 8.537 13.925 1.00 73.62 90 TRP A C 1
ATOM 765 O O . TRP A 1 90 ? -5.115 8.834 14.576 1.00 73.62 90 TRP A O 1
ATOM 775 N N . ASN A 1 91 ? -7.313 9.082 14.165 1.00 66.75 91 ASN A N 1
ATOM 776 C CA . ASN A 1 91 ? -7.579 10.163 15.123 1.00 66.75 91 ASN A CA 1
ATOM 777 C C . ASN A 1 91 ? -7.986 9.684 16.531 1.00 66.75 91 ASN A C 1
ATOM 779 O O . ASN A 1 91 ? -8.487 10.494 17.307 1.00 66.75 91 ASN A O 1
ATOM 783 N N . SER A 1 92 ? -7.838 8.401 16.887 1.00 56.16 92 SER A N 1
ATOM 784 C CA . SER A 1 92 ? -8.000 8.009 18.296 1.00 56.16 92 SER A CA 1
ATOM 785 C C . SER A 1 92 ? -6.915 8.713 19.113 1.00 56.16 92 SER A C 1
ATOM 787 O O . SER A 1 92 ? -5.731 8.456 18.885 1.00 56.16 92 SER A O 1
ATOM 789 N N . GLU A 1 93 ? -7.312 9.624 20.002 1.00 46.38 93 GLU A N 1
ATOM 790 C CA . GLU A 1 93 ? -6.403 10.426 20.818 1.00 46.38 93 GLU A CA 1
ATOM 791 C C . GLU A 1 93 ? -5.310 9.565 21.492 1.00 46.38 93 GLU A C 1
ATOM 793 O O . GLU A 1 93 ? -5.575 8.435 21.913 1.00 46.38 93 GLU A O 1
ATOM 798 N N . PRO A 1 94 ? -4.080 10.085 21.673 1.00 47.56 94 PRO A N 1
ATOM 799 C CA . PRO A 1 94 ? -2.983 9.362 22.328 1.00 47.56 94 PRO A CA 1
ATOM 800 C C . PRO A 1 94 ? -3.243 8.956 23.795 1.00 47.56 94 PRO A C 1
ATOM 802 O O . PRO A 1 94 ? -2.417 8.267 24.393 1.00 47.56 94 PRO A O 1
ATOM 805 N N . SER A 1 95 ? -4.359 9.381 24.397 1.00 45.19 95 SER A N 1
ATOM 806 C CA . SER A 1 95 ? -4.634 9.315 25.837 1.00 45.19 95 SER A CA 1
ATOM 807 C C . SER A 1 95 ? -4.956 7.909 26.372 1.00 45.19 95 SER A C 1
ATOM 809 O O . SER A 1 95 ? -4.787 7.663 27.568 1.00 45.19 95 SER A O 1
ATOM 811 N N . GLU A 1 96 ? -5.336 6.953 25.518 1.00 48.81 96 GLU A N 1
ATOM 812 C CA . GLU A 1 96 ? -5.652 5.576 25.943 1.00 48.81 96 GLU A CA 1
ATOM 813 C C . GLU A 1 96 ? -4.500 4.577 25.786 1.00 48.81 96 GLU A C 1
ATOM 815 O O . GLU A 1 96 ? -4.483 3.547 26.465 1.00 48.81 96 GLU A O 1
ATOM 820 N N . ARG A 1 97 ? -3.483 4.879 24.967 1.00 51.88 97 ARG A N 1
ATOM 821 C CA . ARG A 1 97 ? -2.364 3.944 24.730 1.00 51.88 97 ARG A CA 1
ATOM 822 C C . ARG A 1 97 ? -1.339 3.909 25.874 1.00 51.88 97 ARG A C 1
ATOM 824 O O . ARG A 1 97 ? -0.539 2.983 25.933 1.00 51.88 97 ARG A O 1
ATOM 831 N N . GLN A 1 9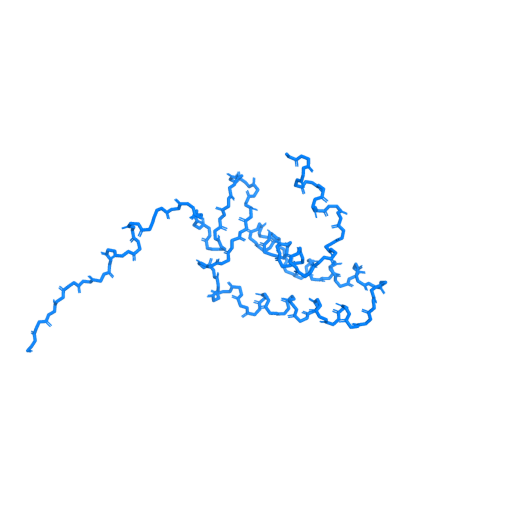8 ? -1.378 4.864 26.810 1.00 44.94 98 GLN A N 1
ATOM 832 C CA . GLN A 1 98 ? -0.415 4.976 27.922 1.00 44.94 98 GLN A CA 1
ATOM 833 C C . GLN A 1 98 ? -0.939 4.512 29.298 1.00 44.94 98 GLN A C 1
ATOM 835 O O . GLN A 1 98 ? -0.187 4.536 30.268 1.00 44.94 98 GLN A O 1
ATOM 840 N N . ARG A 1 99 ? -2.193 4.049 29.431 1.00 44.31 99 ARG A N 1
ATOM 841 C CA . ARG A 1 99 ? -2.793 3.720 30.748 1.00 44.31 99 ARG A CA 1
ATOM 842 C C . ARG A 1 99 ? -2.739 2.252 31.191 1.00 44.31 99 ARG A C 1
ATOM 844 O O . ARG A 1 99 ? -3.342 1.912 32.204 1.00 44.31 99 ARG A O 1
ATOM 851 N N . LYS A 1 100 ? -2.009 1.372 30.500 1.00 46.66 100 LYS A N 1
ATOM 852 C CA . LYS A 1 100 ? -1.846 -0.032 30.930 1.00 46.66 100 LYS A CA 1
ATOM 853 C C . LYS A 1 100 ? -0.381 -0.438 31.083 1.00 46.66 100 LYS A C 1
ATOM 855 O O . LYS A 1 100 ? 0.074 -1.394 30.472 1.00 46.66 100 LYS A O 1
ATOM 860 N N . ILE A 1 101 ? 0.343 0.267 31.948 1.00 46.59 101 ILE A N 1
ATOM 861 C CA . ILE A 1 101 ? 1.476 -0.319 32.673 1.00 46.59 101 ILE A CA 1
ATOM 862 C C . ILE A 1 101 ? 1.030 -0.361 34.139 1.00 46.59 101 ILE A C 1
ATOM 864 O O . ILE A 1 101 ? 0.842 0.707 34.723 1.00 46.59 101 ILE A O 1
ATOM 868 N N . PRO A 1 102 ? 0.772 -1.536 34.743 1.00 43.31 102 PRO A N 1
ATOM 869 C CA . PRO A 1 102 ? 0.457 -1.588 36.161 1.00 43.31 102 PRO A CA 1
ATOM 870 C C . PRO A 1 102 ? 1.701 -1.161 36.943 1.00 43.31 102 PRO A C 1
ATOM 872 O O . PRO A 1 102 ? 2.760 -1.784 36.861 1.00 43.31 102 PRO A O 1
ATOM 875 N N . ALA A 1 103 ? 1.568 -0.055 37.668 1.00 50.34 103 ALA A N 1
ATOM 876 C CA . ALA A 1 103 ? 2.590 0.446 38.563 1.00 50.34 103 ALA A CA 1
ATOM 877 C C . ALA A 1 103 ? 2.806 -0.545 39.717 1.00 50.34 103 ALA A C 1
ATOM 879 O O . ALA A 1 103 ? 1.898 -0.796 40.503 1.00 50.34 103 ALA A O 1
ATOM 880 N N . GLY A 1 104 ? 4.037 -1.044 39.828 1.00 46.75 104 GLY A N 1
ATOM 881 C CA . GLY A 1 104 ? 4.643 -1.425 41.100 1.00 46.75 104 GLY A CA 1
ATOM 882 C C . GLY A 1 104 ? 4.374 -2.839 41.617 1.00 46.75 104 GLY A C 1
ATOM 883 O O . GLY A 1 104 ? 3.262 -3.213 41.979 1.00 46.75 104 GLY A O 1
ATOM 884 N N . ARG A 1 105 ? 5.468 -3.572 41.832 1.00 36.97 105 ARG A N 1
ATOM 885 C CA . ARG A 1 105 ? 5.638 -4.357 43.057 1.00 36.97 105 ARG A CA 1
ATOM 886 C C . ARG A 1 105 ? 7.109 -4.245 43.496 1.00 36.97 105 ARG A C 1
ATOM 888 O O . ARG A 1 105 ? 7.971 -4.561 42.679 1.00 36.97 105 ARG A O 1
ATOM 895 N N . PRO A 1 106 ? 7.412 -3.737 44.705 1.00 55.28 106 PRO A N 1
ATOM 896 C CA . PRO A 1 106 ? 8.780 -3.642 45.204 1.00 55.28 106 PRO A CA 1
ATOM 897 C C . PRO A 1 106 ? 9.224 -4.976 45.822 1.00 55.28 106 PRO A C 1
ATOM 899 O O . PRO A 1 106 ? 8.418 -5.658 46.458 1.00 55.28 106 PRO A O 1
ATOM 902 N N . HIS A 1 107 ? 10.504 -5.305 45.657 1.00 45.62 107 HIS A N 1
ATOM 903 C CA . HIS A 1 107 ? 11.256 -6.197 46.537 1.00 45.62 107 HIS A CA 1
ATOM 904 C C . HIS A 1 107 ? 12.467 -5.434 47.057 1.00 45.62 107 HIS A C 1
ATOM 906 O O . HIS A 1 107 ? 13.079 -4.712 46.237 1.00 45.62 107 HIS A O 1
#

Foldseek 3Di:
DVVVVVLVVDLQPDLVSLLQVLQQCLLQPHDLVVVLVVNLVVCPVPDPVVSVVSNVSSVVCVVCVVVCQVPDWHQHPVVRAIARSVRHGPPPDPVPVPPPDDDDDDD

Sequence (107 aa):
MEDMWMLFWKKPISDNDTFKFVLFVLGNWCSPALFVRWIMLSQFWAAPATAEKRTQQIDFIINNVDTKTHTWFYYNLDHKKLLFLDGLPWNSEPSERQRKIPAGRPH